Protein AF-A0A7C1K7B4-F1 (afdb_monomer_lite)

Foldseek 3Di:
DFDEDDDDDDDCPPHDPLQVLVVVLQVADPDPPDDRLFFHPKDFPDWDADQQEIETEIEPCRAPRQPADPVSLVSNQQSSQVSVCVDPSHFWYQYHYPNHFDCDSHPPDGRNDTHGHDCVRYDD

Secondary structure (DSSP, 8-state):
--B---------TTS-HHHHHHHHHHH---STT---SS-TT--EEEEEEETTEEEEEE-THHHHT---SHHHHHHHHHHHHHHHTTSTT--EEEEEETTB--S-SSSSS--SSPBPP-GGGB--

Radius of gyration: 13.36 Å; chains: 1; bounding box: 30×36×34 Å

Sequence (124 aa):
MYLVPEEREVAKGNRTLEEVIIAELIKGPTKPGSTRTIPEGTKLISVSVVDGVAYVNFSKEFQTKHWGGSAGEMMTIYSVVNSLAKLEGIEKVQFLLEGKKQESILGHMDTTQPIAPDWKLVKA

pLDDT: mean 96.31, std 4.1, range [63.84, 98.88]

Structure (mmCIF, N/CA/C/O backbone):
data_AF-A0A7C1K7B4-F1
#
_entry.id   AF-A0A7C1K7B4-F1
#
loop_
_atom_site.group_PDB
_atom_site.id
_atom_site.type_symbol
_atom_site.label_atom_id
_atom_site.label_alt_id
_atom_site.label_comp_id
_atom_site.label_asym_id
_atom_site.label_entity_id
_atom_site.label_seq_id
_atom_site.pdbx_PDB_ins_code
_atom_site.Cartn_x
_atom_site.Cartn_y
_atom_site.Cartn_z
_atom_site.occupancy
_atom_site.B_iso_or_equiv
_atom_site.auth_seq_id
_atom_site.auth_comp_id
_atom_site.auth_asym_id
_atom_site.auth_atom_id
_atom_site.pdbx_PDB_model_num
ATOM 1 N N . MET A 1 1 ? 1.949 11.191 -13.819 1.00 80.81 1 MET A N 1
ATOM 2 C CA . MET A 1 1 ? 2.400 9.872 -13.320 1.00 80.81 1 MET A CA 1
ATOM 3 C C . MET A 1 1 ? 1.182 8.962 -13.283 1.00 80.81 1 MET A C 1
ATOM 5 O O . MET A 1 1 ? 0.091 9.492 -13.114 1.00 80.81 1 MET A O 1
ATOM 9 N N . TYR A 1 2 ? 1.337 7.664 -13.522 1.00 92.25 2 TYR A N 1
ATOM 10 C CA . TYR A 1 2 ? 0.233 6.702 -13.534 1.00 92.25 2 TYR A CA 1
ATOM 11 C C . TYR A 1 2 ? 0.701 5.373 -12.942 1.00 92.25 2 TYR A C 1
ATOM 13 O O . TYR A 1 2 ? 1.892 5.062 -12.983 1.00 92.25 2 TYR A O 1
ATOM 21 N N . LEU A 1 3 ? -0.243 4.606 -12.409 1.00 95.81 3 LEU A N 1
ATOM 22 C CA . LEU A 1 3 ? -0.052 3.227 -11.986 1.00 95.81 3 LEU A CA 1
ATOM 23 C C . LEU A 1 3 ? -0.286 2.296 -13.174 1.00 95.81 3 LEU A C 1
ATOM 25 O O . LEU A 1 3 ? -1.184 2.522 -13.985 1.00 95.81 3 LEU A O 1
ATOM 29 N N . VAL A 1 4 ? 0.522 1.245 -13.262 1.00 94.88 4 VAL A N 1
ATOM 30 C CA . VAL A 1 4 ? 0.404 0.206 -14.289 1.00 94.88 4 VAL A CA 1
ATOM 31 C C . VAL A 1 4 ? 0.039 -1.096 -13.588 1.00 94.88 4 VAL A C 1
ATOM 33 O O . VAL A 1 4 ? 0.762 -1.479 -12.667 1.00 94.88 4 VAL A O 1
ATOM 36 N N . PRO A 1 5 ? -1.051 -1.771 -13.983 1.00 93.56 5 PRO A N 1
ATOM 37 C CA . PRO A 1 5 ? -1.384 -3.068 -13.422 1.00 93.56 5 PRO A CA 1
ATOM 38 C C . PRO A 1 5 ? -0.356 -4.116 -13.864 1.00 93.56 5 PRO A C 1
ATOM 40 O O . PRO A 1 5 ? 0.139 -4.104 -14.995 1.00 93.56 5 PRO A O 1
ATOM 43 N N . GLU A 1 6 ? -0.044 -5.035 -12.957 1.00 93.50 6 GLU A N 1
ATOM 44 C CA . GLU A 1 6 ? 0.809 -6.189 -13.211 1.00 93.50 6 GLU A CA 1
ATOM 45 C C . GLU A 1 6 ? 0.107 -7.429 -12.654 1.00 93.50 6 GLU A C 1
ATOM 47 O O . GLU A 1 6 ? -0.244 -7.467 -11.476 1.00 93.50 6 GLU A O 1
ATOM 52 N N . GLU A 1 7 ? -0.107 -8.430 -13.504 1.00 92.50 7 GLU A N 1
ATOM 53 C CA . GLU A 1 7 ? -0.661 -9.721 -13.100 1.00 92.50 7 GLU A CA 1
ATOM 54 C C . GLU A 1 7 ? 0.477 -10.692 -12.787 1.00 92.50 7 GLU A C 1
ATOM 56 O O . GLU A 1 7 ? 1.489 -10.729 -13.492 1.00 92.50 7 GLU A O 1
ATOM 61 N N . ARG A 1 8 ? 0.322 -11.469 -11.711 1.00 90.62 8 ARG A N 1
ATOM 62 C CA . ARG A 1 8 ? 1.326 -12.434 -11.257 1.00 90.62 8 ARG A CA 1
ATOM 63 C C . ARG A 1 8 ? 0.685 -13.717 -10.779 1.00 90.62 8 ARG A C 1
ATOM 65 O O . ARG A 1 8 ? -0.290 -13.692 -10.031 1.00 90.62 8 ARG A O 1
ATOM 72 N N . GLU A 1 9 ? 1.330 -14.826 -11.108 1.00 93.62 9 GLU A N 1
ATOM 73 C CA . GLU A 1 9 ? 1.093 -16.090 -10.425 1.00 93.62 9 GLU A CA 1
ATOM 74 C C . GLU A 1 9 ? 1.911 -16.139 -9.135 1.00 93.62 9 GLU A C 1
ATOM 76 O O . GLU A 1 9 ? 3.116 -15.880 -9.120 1.00 93.62 9 GLU A O 1
ATOM 81 N N . VAL A 1 10 ? 1.241 -16.451 -8.027 1.00 93.12 10 VAL A N 1
ATOM 82 C CA . VAL A 1 10 ? 1.830 -16.402 -6.689 1.00 93.12 10 VAL A CA 1
ATOM 83 C C . VAL A 1 10 ? 1.413 -17.610 -5.865 1.00 93.12 10 VAL A C 1
ATOM 85 O O . VAL A 1 10 ? 0.260 -18.038 -5.871 1.00 93.12 10 VAL A O 1
ATOM 88 N N . ALA A 1 11 ? 2.352 -18.141 -5.086 1.00 91.81 11 ALA A N 1
ATOM 89 C CA . ALA A 1 11 ? 2.048 -19.171 -4.105 1.00 91.81 11 ALA A CA 1
ATOM 90 C C . ALA A 1 11 ? 1.403 -18.535 -2.863 1.00 91.81 11 ALA A C 1
ATOM 92 O O . ALA A 1 11 ? 2.084 -17.897 -2.053 1.00 91.81 11 ALA A O 1
ATOM 93 N N . LYS A 1 12 ? 0.093 -18.732 -2.681 1.00 90.75 12 LYS A N 1
ATOM 94 C CA . LYS A 1 12 ? -0.636 -18.226 -1.507 1.00 90.75 12 LYS A CA 1
ATOM 95 C C . LYS A 1 12 ? -0.125 -18.857 -0.202 1.00 90.75 12 LYS A C 1
ATOM 97 O O . LYS A 1 12 ? 0.244 -18.147 0.736 1.00 90.75 12 LYS A O 1
ATOM 102 N N . GLY A 1 13 ? -0.018 -20.187 -0.171 1.00 92.50 13 GLY A N 1
ATOM 103 C CA . GLY A 1 13 ? 0.275 -20.934 1.056 1.00 92.50 13 GLY A CA 1
ATOM 104 C C . GLY A 1 13 ? -0.821 -20.715 2.105 1.00 92.50 13 GLY A C 1
ATOM 105 O O . GLY A 1 13 ? -1.997 -20.657 1.757 1.00 92.50 13 GLY A O 1
ATOM 106 N N . ASN A 1 14 ? -0.430 -20.534 3.369 1.00 93.81 14 ASN A N 1
ATOM 107 C CA . ASN A 1 14 ? -1.357 -20.283 4.486 1.00 93.81 14 ASN A CA 1
ATOM 108 C C . ASN A 1 14 ? -1.719 -18.798 4.678 1.00 93.81 14 ASN A C 1
ATOM 110 O O . ASN A 1 14 ? -2.382 -18.457 5.652 1.00 93.81 14 ASN A O 1
ATOM 114 N N . ARG A 1 15 ? -1.255 -17.918 3.786 1.00 95.31 15 ARG A N 1
ATOM 115 C CA . ARG A 1 15 ? -1.491 -16.472 3.869 1.00 95.31 15 ARG A CA 1
ATOM 116 C C . ARG A 1 15 ? -2.842 -16.092 3.285 1.00 95.31 15 ARG A C 1
ATOM 118 O O . ARG A 1 15 ? -3.372 -16.793 2.417 1.00 95.31 15 ARG A O 1
ATOM 125 N N . THR A 1 16 ? -3.379 -14.957 3.704 1.00 96.75 16 THR A N 1
ATOM 126 C CA . THR A 1 16 ? -4.555 -14.361 3.063 1.00 96.75 16 THR A CA 1
ATOM 127 C C . THR A 1 16 ? -4.185 -13.731 1.712 1.00 96.75 16 THR A C 1
ATOM 129 O O . THR A 1 16 ? -3.006 -13.595 1.375 1.00 96.75 16 THR A O 1
ATOM 132 N N . LEU A 1 17 ? -5.178 -13.386 0.885 1.00 97.06 17 LEU A N 1
ATOM 133 C CA . LEU A 1 17 ? -4.893 -12.743 -0.407 1.00 97.06 17 LEU A CA 1
ATOM 134 C C . LEU A 1 17 ? -4.336 -11.328 -0.211 1.00 97.06 17 LEU A C 1
ATOM 136 O O . LEU A 1 17 ? -3.424 -10.926 -0.927 1.00 97.06 17 LEU A O 1
ATOM 140 N N . GLU A 1 18 ? -4.821 -10.612 0.796 1.00 98.12 18 GLU A N 1
ATOM 141 C CA . GLU A 1 18 ? -4.361 -9.282 1.189 1.00 98.12 18 GLU A CA 1
ATOM 142 C C . GLU A 1 18 ? -2.879 -9.312 1.578 1.00 98.12 18 GLU A C 1
ATOM 144 O O . GLU A 1 18 ? -2.089 -8.508 1.083 1.00 98.12 18 GLU A O 1
ATOM 149 N N . GLU A 1 19 ? -2.476 -10.280 2.411 1.00 98.25 19 GLU A N 1
ATOM 150 C CA . GLU A 1 19 ? -1.074 -10.470 2.802 1.00 98.25 19 GLU A CA 1
ATOM 151 C C . GLU A 1 19 ? -0.179 -10.728 1.588 1.00 98.25 19 GLU A C 1
ATOM 153 O O . GLU A 1 19 ? 0.919 -10.176 1.491 1.00 98.25 19 GLU A O 1
ATOM 158 N N . VAL A 1 20 ? -0.646 -11.558 0.650 1.00 98.00 20 VAL A N 1
ATOM 159 C CA . VAL A 1 20 ? 0.098 -11.883 -0.571 1.00 98.00 20 VAL A CA 1
ATOM 160 C C . VAL A 1 20 ? 0.235 -10.654 -1.468 1.00 98.00 20 VAL A C 1
ATOM 162 O O . VAL A 1 20 ? 1.349 -10.352 -1.891 1.00 98.00 20 VAL A O 1
ATOM 165 N N . ILE A 1 21 ? -0.848 -9.910 -1.708 1.00 97.94 21 ILE A N 1
ATOM 166 C CA . ILE A 1 21 ? -0.832 -8.688 -2.527 1.00 97.94 21 ILE A CA 1
ATOM 167 C C . ILE A 1 21 ? 0.167 -7.677 -1.964 1.00 97.94 21 ILE A C 1
ATOM 169 O O . ILE A 1 21 ? 1.032 -7.187 -2.693 1.00 97.94 21 ILE A O 1
ATOM 173 N N . ILE A 1 22 ? 0.096 -7.386 -0.664 1.00 98.38 22 ILE A N 1
ATOM 174 C CA . ILE A 1 22 ? 1.000 -6.414 -0.044 1.00 98.38 22 ILE A CA 1
ATOM 175 C C . ILE A 1 22 ? 2.450 -6.905 -0.076 1.00 98.38 22 ILE A C 1
ATOM 177 O O . ILE A 1 22 ? 3.355 -6.120 -0.368 1.00 98.38 22 ILE A O 1
ATOM 181 N N . ALA A 1 23 ? 2.691 -8.195 0.170 1.00 97.56 23 ALA A N 1
ATOM 182 C CA . ALA A 1 23 ? 4.031 -8.764 0.074 1.00 97.56 23 ALA A CA 1
ATOM 183 C C . ALA A 1 23 ? 4.618 -8.621 -1.342 1.00 97.56 23 ALA A C 1
ATOM 185 O O . ALA A 1 23 ? 5.793 -8.279 -1.482 1.00 97.56 23 ALA A O 1
ATOM 186 N N . GLU A 1 24 ? 3.820 -8.832 -2.390 1.00 97.44 24 GLU A N 1
ATOM 187 C CA . GLU A 1 24 ? 4.261 -8.646 -3.776 1.00 97.44 24 GLU A CA 1
ATOM 188 C C . GLU A 1 24 ? 4.514 -7.176 -4.133 1.00 97.44 24 GLU A C 1
ATOM 190 O O . GLU A 1 24 ? 5.517 -6.874 -4.787 1.00 97.44 24 GLU A O 1
ATOM 195 N N . LEU A 1 25 ? 3.688 -6.246 -3.643 1.00 97.81 25 LEU A N 1
ATOM 196 C CA . LEU A 1 25 ? 3.945 -4.809 -3.797 1.00 97.81 25 LEU A CA 1
ATOM 197 C C . LEU A 1 25 ? 5.258 -4.386 -3.116 1.00 97.81 25 LEU A C 1
ATOM 199 O O . LEU A 1 25 ? 6.019 -3.599 -3.684 1.00 97.81 25 LEU A O 1
ATOM 203 N N . ILE A 1 26 ? 5.561 -4.929 -1.929 1.00 98.25 26 ILE A N 1
ATOM 204 C CA . ILE A 1 26 ? 6.818 -4.671 -1.201 1.00 98.25 26 ILE A CA 1
ATOM 205 C C . ILE A 1 26 ? 8.036 -5.202 -1.974 1.00 98.25 26 ILE A C 1
ATOM 207 O O . ILE A 1 26 ? 9.077 -4.530 -2.020 1.00 98.25 26 ILE A O 1
ATOM 211 N N . LYS A 1 27 ? 7.922 -6.382 -2.604 1.00 97.12 27 LYS A N 1
ATOM 212 C CA . LYS A 1 27 ? 8.978 -6.939 -3.473 1.00 97.12 27 LYS A CA 1
ATOM 213 C C . LYS A 1 27 ? 9.278 -6.018 -4.658 1.00 97.12 27 LYS A C 1
ATOM 215 O O . LYS A 1 27 ? 10.437 -5.883 -5.044 1.00 97.12 27 LYS A O 1
ATOM 220 N N . GLY A 1 28 ? 8.265 -5.311 -5.154 1.00 96.88 28 GLY A N 1
ATOM 221 C CA . GLY A 1 28 ? 8.377 -4.383 -6.276 1.00 96.88 28 GLY A CA 1
ATOM 222 C C . GLY A 1 28 ? 8.020 -5.035 -7.617 1.00 96.88 28 GLY A C 1
ATOM 223 O O . GLY A 1 28 ? 7.734 -6.234 -7.660 1.00 96.88 28 GLY A O 1
ATOM 224 N N . PRO A 1 29 ? 7.978 -4.247 -8.707 1.00 95.94 29 PRO A N 1
ATOM 225 C CA . PRO A 1 29 ? 7.551 -4.688 -10.035 1.00 95.94 29 PRO A CA 1
ATOM 226 C C . PRO A 1 29 ? 8.540 -5.678 -10.666 1.00 95.94 29 PRO A C 1
ATOM 228 O O . PRO A 1 29 ? 9.742 -5.583 -10.425 1.00 95.94 29 PRO A O 1
ATOM 231 N N . THR A 1 30 ? 8.048 -6.588 -11.512 1.00 93.25 30 THR A N 1
ATOM 232 C CA . THR A 1 30 ? 8.903 -7.437 -12.371 1.00 93.25 30 THR A CA 1
ATOM 233 C C . THR A 1 30 ? 8.867 -6.991 -13.827 1.00 93.25 30 THR A C 1
ATOM 235 O O . THR A 1 30 ? 9.766 -7.310 -14.605 1.00 93.25 30 THR A O 1
ATOM 238 N N . LYS A 1 31 ? 7.851 -6.201 -14.194 1.00 89.19 31 LYS A N 1
ATOM 239 C CA . LYS A 1 31 ? 7.703 -5.647 -15.535 1.00 89.19 31 LYS A CA 1
ATOM 240 C C . LYS A 1 31 ? 8.826 -4.637 -15.833 1.00 89.19 31 LYS A C 1
ATOM 242 O O . LYS A 1 31 ? 8.988 -3.670 -15.082 1.00 89.19 31 LYS A O 1
ATOM 247 N N . PRO A 1 32 ? 9.582 -4.806 -16.935 1.00 88.44 32 PRO A N 1
ATOM 248 C CA . PRO A 1 32 ? 10.600 -3.840 -17.336 1.00 88.44 32 PRO A CA 1
ATOM 249 C C . PRO A 1 32 ? 10.020 -2.433 -17.521 1.00 88.44 32 PRO A C 1
ATOM 251 O O . PRO A 1 32 ? 8.949 -2.263 -18.103 1.00 88.44 32 PRO A O 1
ATOM 254 N N . GLY A 1 33 ? 10.744 -1.420 -17.039 1.00 89.94 33 GLY A N 1
ATOM 255 C CA . GLY A 1 33 ? 10.333 -0.014 -17.129 1.00 89.94 33 GLY A CA 1
ATOM 256 C C . GLY A 1 33 ? 9.352 0.449 -16.045 1.00 89.94 33 GLY A C 1
ATOM 257 O O . GLY A 1 33 ? 9.015 1.631 -16.013 1.00 89.94 33 GLY A O 1
ATOM 258 N N . SER A 1 34 ? 8.917 -0.436 -15.144 1.00 93.56 34 SER A N 1
ATOM 259 C CA . SER A 1 34 ? 8.124 -0.067 -13.968 1.00 93.56 34 SER A CA 1
ATOM 260 C C . SER A 1 34 ? 9.015 0.263 -12.768 1.00 93.56 34 SER A C 1
ATOM 262 O O . SER A 1 34 ? 10.036 -0.380 -12.530 1.00 93.56 34 SER A O 1
ATOM 264 N N . THR A 1 35 ? 8.589 1.244 -11.973 1.00 94.06 35 THR A N 1
ATOM 265 C CA . THR A 1 35 ? 9.259 1.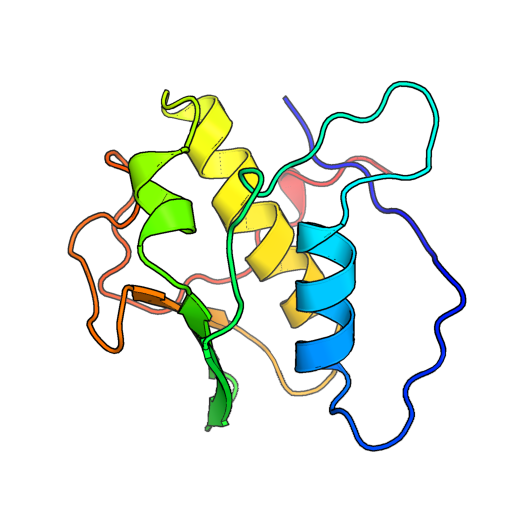647 -10.727 1.00 94.06 35 THR A CA 1
ATOM 266 C C . THR A 1 35 ? 8.483 1.127 -9.524 1.00 94.06 35 THR A C 1
ATOM 268 O O . THR A 1 35 ? 7.252 1.075 -9.546 1.00 94.06 35 THR A O 1
ATOM 271 N N . ARG A 1 36 ? 9.190 0.740 -8.457 1.00 96.12 36 ARG A N 1
ATOM 272 C CA . ARG A 1 36 ? 8.556 0.301 -7.208 1.00 96.12 36 ARG A CA 1
ATOM 273 C C . ARG A 1 36 ? 7.747 1.429 -6.572 1.00 96.12 36 ARG A C 1
ATOM 275 O O . ARG A 1 36 ? 8.177 2.576 -6.570 1.00 96.12 36 ARG A O 1
ATOM 282 N N . THR A 1 37 ? 6.602 1.079 -5.998 1.00 97.31 37 THR A N 1
ATOM 283 C CA . THR A 1 37 ? 5.725 2.030 -5.300 1.00 97.31 37 THR A CA 1
ATOM 284 C C . THR A 1 37 ? 5.827 1.924 -3.788 1.00 97.31 37 THR A C 1
ATOM 286 O O . THR A 1 37 ? 5.316 2.783 -3.098 1.00 97.31 37 THR A O 1
ATOM 289 N N . ILE A 1 38 ? 6.472 0.888 -3.252 1.00 98.38 38 ILE A N 1
ATOM 290 C CA . ILE A 1 38 ? 6.670 0.731 -1.808 1.00 98.38 38 ILE A CA 1
ATOM 291 C C . ILE A 1 38 ? 8.159 0.922 -1.490 1.00 98.38 38 ILE A C 1
ATOM 293 O O . ILE A 1 38 ? 8.994 0.386 -2.225 1.00 98.38 38 ILE A O 1
ATOM 297 N N . PRO A 1 39 ? 8.541 1.655 -0.430 1.00 98.12 39 PRO A N 1
ATOM 298 C CA . PRO A 1 39 ? 9.943 1.811 -0.042 1.00 98.12 39 PRO A CA 1
ATOM 299 C C . PRO A 1 39 ? 10.619 0.491 0.336 1.00 98.12 39 PRO A C 1
ATOM 301 O O . PRO A 1 39 ? 10.005 -0.395 0.939 1.00 98.12 39 PRO A O 1
ATOM 304 N N . GLU A 1 40 ? 11.902 0.351 0.001 1.00 96.12 40 GLU A N 1
ATOM 305 C CA . GLU A 1 40 ? 12.677 -0.847 0.338 1.00 96.12 40 GLU A CA 1
ATOM 306 C C . GLU A 1 40 ? 12.822 -1.029 1.848 1.00 96.12 40 GLU A C 1
ATOM 308 O O . GLU A 1 40 ? 13.105 -0.095 2.594 1.00 96.12 40 GLU A O 1
ATOM 313 N N . GLY A 1 41 ? 12.663 -2.268 2.310 1.00 96.88 41 GLY A N 1
ATOM 314 C CA . GLY A 1 41 ? 12.714 -2.600 3.732 1.00 96.88 41 GLY A CA 1
ATOM 315 C C . GLY A 1 41 ? 11.421 -2.325 4.503 1.00 96.88 41 GLY A C 1
ATOM 316 O O . GLY A 1 41 ? 11.389 -2.629 5.692 1.00 96.88 41 GLY A O 1
ATOM 317 N N . THR A 1 42 ? 10.368 -1.818 3.849 1.00 98.62 42 THR A N 1
ATOM 318 C CA . THR A 1 42 ? 9.004 -1.834 4.402 1.00 98.62 42 THR A CA 1
ATOM 319 C C . THR A 1 42 ? 8.616 -3.257 4.785 1.00 98.62 42 THR A C 1
ATOM 321 O O . THR A 1 42 ? 8.818 -4.189 4.004 1.00 98.62 42 THR A O 1
ATOM 324 N N . LYS A 1 43 ? 8.016 -3.427 5.964 1.00 98.69 43 LYS A N 1
ATOM 325 C CA . LYS A 1 43 ? 7.417 -4.692 6.396 1.00 98.69 43 LYS A CA 1
ATOM 326 C C . LYS A 1 43 ? 5.920 -4.513 6.595 1.00 98.69 43 LYS A C 1
ATOM 328 O O . LYS A 1 43 ? 5.475 -3.491 7.115 1.00 98.69 43 LYS A O 1
ATOM 333 N N . LEU A 1 44 ? 5.159 -5.532 6.214 1.00 98.75 44 LEU A N 1
ATOM 334 C CA . LEU A 1 44 ? 3.774 -5.676 6.639 1.00 98.75 44 LEU A CA 1
ATOM 335 C C . LEU A 1 44 ? 3.772 -6.214 8.074 1.00 98.75 44 LEU A C 1
ATOM 337 O O . LEU A 1 44 ? 4.302 -7.297 8.315 1.00 98.75 44 LEU A O 1
ATOM 341 N N . ILE A 1 45 ? 3.207 -5.454 9.012 1.00 98.75 45 ILE A N 1
ATOM 342 C CA . ILE A 1 45 ? 3.003 -5.902 10.396 1.00 98.75 45 ILE A CA 1
ATOM 343 C C . ILE A 1 45 ? 1.723 -6.734 10.475 1.00 98.75 45 ILE A C 1
ATOM 345 O O . ILE A 1 45 ? 1.724 -7.812 11.062 1.00 98.75 45 ILE A O 1
ATOM 349 N N . SER A 1 46 ? 0.634 -6.239 9.887 1.00 98.69 46 SER A N 1
ATOM 350 C CA . SER A 1 46 ? -0.651 -6.938 9.849 1.00 98.69 46 SER A CA 1
ATOM 351 C C . SER A 1 46 ? -1.554 -6.375 8.758 1.00 98.69 46 SER A C 1
ATOM 353 O O . SER A 1 46 ? -1.468 -5.191 8.424 1.00 98.69 46 SER A O 1
ATOM 355 N N . VAL A 1 47 ? -2.478 -7.198 8.270 1.00 98.62 47 VAL A N 1
ATOM 356 C CA . VAL A 1 47 ? -3.626 -6.752 7.481 1.00 98.62 47 VAL A CA 1
ATOM 357 C C . VAL A 1 47 ? -4.882 -7.478 7.950 1.00 98.62 47 VAL A C 1
ATOM 359 O O . VAL A 1 47 ? -4.846 -8.676 8.216 1.00 98.62 47 VAL A O 1
ATOM 362 N N . SER A 1 48 ? -5.981 -6.747 8.094 1.00 98.12 48 SER A N 1
ATOM 363 C CA . SER A 1 48 ? -7.293 -7.306 8.427 1.00 98.12 48 SER A CA 1
ATOM 364 C C . SER A 1 48 ? -8.389 -6.568 7.672 1.00 98.12 48 SER A C 1
ATOM 366 O O . SER A 1 48 ? -8.239 -5.389 7.357 1.00 98.12 48 SER A O 1
ATOM 368 N N . VAL A 1 49 ? -9.493 -7.254 7.382 1.00 98.56 49 VAL A N 1
ATOM 369 C CA . VAL A 1 49 ? -10.655 -6.668 6.705 1.00 98.56 49 VAL A CA 1
ATOM 370 C C . VAL A 1 49 ? -11.834 -6.672 7.667 1.00 98.56 49 VAL A C 1
ATOM 372 O O . VAL A 1 49 ? -12.165 -7.713 8.235 1.00 98.56 49 VAL A O 1
ATOM 375 N N . VAL A 1 50 ? -12.445 -5.506 7.869 1.00 98.25 50 VAL A N 1
ATOM 376 C CA . VAL A 1 50 ? -13.638 -5.322 8.706 1.00 98.25 50 VAL A CA 1
ATOM 377 C C . VAL A 1 50 ? -14.586 -4.391 7.962 1.00 98.25 50 VAL A C 1
ATOM 379 O O . VAL A 1 50 ? -14.178 -3.298 7.578 1.00 98.25 50 VAL A O 1
ATOM 382 N N . ASP A 1 51 ? -15.822 -4.837 7.733 1.00 97.50 51 ASP A N 1
ATOM 383 C CA . ASP A 1 51 ? -16.902 -4.044 7.127 1.00 97.50 51 ASP A CA 1
ATOM 384 C C . ASP A 1 51 ? -16.490 -3.287 5.849 1.00 97.50 51 ASP A C 1
ATOM 386 O O . ASP A 1 51 ? -16.700 -2.082 5.714 1.00 97.50 51 ASP A O 1
ATOM 390 N N . GLY A 1 52 ? -15.841 -3.981 4.909 1.00 98.38 52 GLY A N 1
ATOM 391 C CA . GLY A 1 52 ? -15.411 -3.381 3.640 1.00 98.38 52 GLY A CA 1
ATOM 392 C C . GLY A 1 52 ? -14.105 -2.581 3.710 1.00 98.38 52 GLY A C 1
ATOM 393 O O . GLY A 1 52 ? -13.646 -2.068 2.688 1.00 98.38 52 GLY A O 1
ATOM 394 N N . VAL A 1 53 ? -13.476 -2.461 4.882 1.00 98.88 53 VAL A N 1
ATOM 395 C CA . VAL A 1 53 ? -12.240 -1.693 5.071 1.00 98.88 53 VAL A CA 1
ATOM 396 C C . VAL A 1 53 ? -11.070 -2.617 5.380 1.00 98.88 53 VAL A C 1
ATOM 398 O O . VAL A 1 53 ? -11.074 -3.329 6.383 1.00 98.88 53 VAL A O 1
ATOM 401 N N . ALA A 1 54 ? -10.027 -2.557 4.551 1.00 98.88 54 ALA A N 1
ATOM 402 C CA . ALA A 1 54 ? -8.755 -3.208 4.834 1.00 98.88 54 ALA A CA 1
ATOM 403 C C . ALA A 1 54 ? -7.867 -2.299 5.697 1.00 98.88 54 ALA A C 1
ATOM 405 O O . ALA A 1 54 ? -7.481 -1.207 5.282 1.00 98.88 54 ALA A O 1
ATOM 406 N N . TYR A 1 55 ? -7.519 -2.751 6.894 1.00 98.81 55 TYR A N 1
ATOM 407 C CA . TYR A 1 55 ? -6.614 -2.074 7.817 1.00 98.81 55 TYR A CA 1
ATOM 408 C C . TYR A 1 55 ? -5.202 -2.603 7.597 1.00 98.81 55 TYR A C 1
ATOM 410 O O . TYR A 1 55 ? -4.874 -3.705 8.032 1.00 98.81 55 TYR A O 1
ATOM 418 N N . VAL A 1 56 ? -4.366 -1.828 6.907 1.00 98.88 56 VAL A N 1
ATOM 419 C CA . VAL A 1 56 ? -3.003 -2.231 6.542 1.00 98.88 56 VAL A CA 1
ATOM 420 C C . VAL A 1 56 ? -2.011 -1.529 7.453 1.00 98.88 56 VAL A C 1
ATOM 422 O O . VAL A 1 56 ? -1.883 -0.304 7.433 1.00 98.88 56 VAL A O 1
ATOM 425 N N . ASN A 1 57 ? -1.309 -2.317 8.259 1.00 98.88 57 ASN A N 1
ATOM 426 C CA . ASN A 1 57 ? -0.345 -1.829 9.230 1.00 98.88 57 ASN A CA 1
ATOM 427 C C . ASN A 1 57 ? 1.080 -2.073 8.738 1.00 98.88 57 ASN A C 1
ATOM 429 O O . ASN A 1 57 ? 1.523 -3.221 8.637 1.00 98.88 57 ASN A O 1
ATOM 433 N N . PHE A 1 58 ? 1.800 -0.995 8.455 1.00 98.88 58 PHE A N 1
ATOM 434 C CA . PHE A 1 58 ? 3.178 -1.044 7.989 1.00 98.88 58 PHE A CA 1
ATOM 435 C C . PHE A 1 58 ? 4.177 -0.716 9.096 1.00 98.88 58 PHE A C 1
ATOM 437 O O . PHE A 1 58 ? 3.875 0.002 10.053 1.00 98.88 58 PHE A O 1
ATOM 444 N N . SER A 1 59 ? 5.402 -1.213 8.926 1.00 98.81 59 SER A N 1
ATOM 445 C CA . SER A 1 59 ? 6.539 -0.790 9.737 1.00 98.81 59 SER A CA 1
ATOM 446 C C . SER A 1 59 ? 6.984 0.634 9.407 1.00 98.81 59 SER A C 1
ATOM 448 O O . SER A 1 59 ? 6.722 1.156 8.319 1.00 98.81 59 SER A O 1
ATOM 450 N N . LYS A 1 60 ? 7.716 1.260 10.331 1.00 98.44 60 LYS A N 1
ATOM 451 C CA . 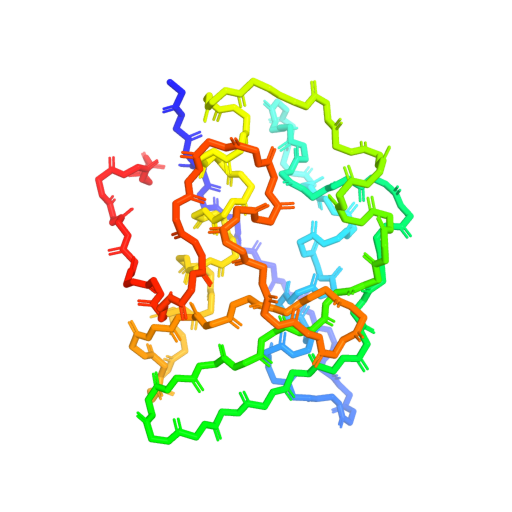LYS A 1 60 ? 8.244 2.632 10.205 1.00 98.44 60 LYS A CA 1
ATOM 452 C C . LYS A 1 60 ? 9.038 2.902 8.919 1.00 98.44 60 LYS A C 1
ATOM 454 O O . LYS A 1 60 ? 9.148 4.053 8.497 1.00 98.44 60 LYS A O 1
ATOM 459 N N . GLU A 1 61 ? 9.626 1.884 8.292 1.00 98.62 61 GLU A N 1
ATOM 460 C CA . GLU A 1 61 ? 10.365 2.008 7.028 1.00 98.62 61 GLU A CA 1
ATOM 461 C C . GLU A 1 61 ? 9.475 2.465 5.870 1.00 98.62 61 GLU A C 1
ATOM 463 O O . GLU A 1 61 ? 9.975 3.147 4.977 1.00 98.62 61 GLU A O 1
ATOM 468 N N . PHE A 1 62 ? 8.169 2.177 5.922 1.00 98.62 62 PHE A N 1
ATOM 469 C CA . PHE A 1 62 ? 7.206 2.687 4.945 1.00 98.62 62 PHE A CA 1
ATOM 470 C C . PHE A 1 62 ? 7.235 4.213 4.859 1.00 98.62 62 PHE A C 1
ATOM 472 O O . PHE A 1 62 ? 7.131 4.766 3.772 1.00 98.62 62 PHE A O 1
ATOM 479 N N . GLN A 1 63 ? 7.435 4.885 5.995 1.00 98.12 63 GLN A N 1
ATOM 480 C CA . GLN A 1 63 ? 7.544 6.338 6.067 1.00 98.12 63 GLN A CA 1
ATOM 481 C C . GLN A 1 63 ? 8.999 6.805 5.956 1.00 98.12 63 GLN A C 1
ATOM 483 O O . GLN A 1 63 ? 9.329 7.644 5.125 1.00 98.12 63 GLN A O 1
ATOM 488 N N . THR A 1 64 ? 9.894 6.253 6.777 1.00 98.12 64 THR A N 1
ATOM 489 C CA . THR A 1 64 ? 11.257 6.793 6.943 1.00 98.12 64 THR A CA 1
ATOM 490 C C . THR A 1 64 ? 12.178 6.553 5.747 1.00 98.12 64 THR A C 1
ATOM 492 O O . THR A 1 64 ? 13.178 7.253 5.608 1.00 98.12 64 THR A O 1
ATOM 495 N N . LYS A 1 65 ? 11.857 5.590 4.873 1.00 98.25 65 LYS A N 1
ATOM 496 C CA . LYS A 1 65 ? 12.605 5.322 3.633 1.00 98.25 65 LYS A CA 1
ATOM 497 C C . LYS A 1 65 ? 11.868 5.774 2.374 1.00 98.25 65 LYS A C 1
ATOM 499 O O . LYS A 1 65 ? 12.315 5.481 1.265 1.00 98.25 65 LYS A O 1
ATOM 504 N N . HIS A 1 66 ? 10.735 6.451 2.526 1.00 98.12 66 HIS A N 1
ATOM 505 C CA . HIS A 1 66 ? 9.994 6.969 1.390 1.00 98.12 66 HIS A CA 1
ATOM 506 C C . HIS A 1 66 ? 10.776 8.103 0.712 1.00 98.12 66 HIS A C 1
ATOM 508 O O . HIS A 1 66 ? 11.347 8.963 1.376 1.00 98.12 66 HIS A O 1
ATOM 514 N N . TRP A 1 67 ? 10.780 8.129 -0.622 1.00 96.44 67 TRP A N 1
ATOM 515 C CA . TRP A 1 67 ? 11.479 9.150 -1.423 1.00 96.44 67 TRP A CA 1
ATOM 516 C C . TRP A 1 67 ? 10.820 10.540 -1.369 1.00 96.44 67 TRP A C 1
ATOM 518 O O . TRP A 1 67 ? 11.371 11.510 -1.882 1.00 96.44 67 TRP A O 1
ATOM 528 N N . GLY A 1 68 ? 9.648 10.642 -0.743 1.00 94.75 68 GLY A N 1
ATOM 529 C CA . GLY A 1 68 ? 8.914 11.890 -0.546 1.00 94.75 68 GLY A CA 1
ATOM 530 C C . GLY A 1 68 ? 8.238 12.431 -1.811 1.00 94.75 68 GLY A C 1
ATOM 531 O O . GLY A 1 68 ? 8.153 11.766 -2.844 1.00 94.75 68 GLY A O 1
ATOM 532 N N . GLY A 1 69 ? 7.730 13.661 -1.698 1.00 95.38 69 GLY A N 1
ATOM 533 C CA . GLY A 1 69 ? 7.012 14.371 -2.758 1.00 95.38 69 GLY A CA 1
ATOM 534 C C . GLY A 1 69 ? 5.563 13.906 -2.940 1.00 95.38 69 GLY A C 1
ATOM 535 O O . GLY A 1 69 ? 5.270 12.711 -2.934 1.00 95.38 69 GLY A O 1
ATOM 536 N N . SER A 1 70 ? 4.648 14.852 -3.165 1.00 94.69 70 SER A N 1
ATOM 537 C CA . SER A 1 70 ? 3.203 14.570 -3.230 1.00 94.69 70 SER A CA 1
ATOM 538 C C . SER A 1 70 ? 2.835 13.577 -4.338 1.00 94.69 70 SER A C 1
ATOM 540 O O . SER A 1 70 ? 1.978 12.721 -4.149 1.00 94.69 70 SER A O 1
ATOM 542 N N . ALA A 1 71 ? 3.512 13.638 -5.491 1.00 94.56 71 ALA A N 1
ATOM 543 C CA . ALA A 1 71 ? 3.285 12.683 -6.577 1.00 94.56 71 ALA A CA 1
ATOM 544 C C . ALA A 1 71 ? 3.744 11.260 -6.211 1.00 94.56 71 ALA A C 1
ATOM 546 O O . ALA A 1 71 ? 3.073 10.292 -6.565 1.00 94.56 71 ALA A O 1
ATOM 547 N N . GLY A 1 72 ? 4.871 11.140 -5.502 1.00 96.19 72 GLY A N 1
ATOM 548 C CA . GLY A 1 72 ? 5.404 9.862 -5.041 1.00 96.19 72 GLY A CA 1
ATOM 549 C C . GLY A 1 72 ? 4.492 9.222 -4.002 1.00 96.19 72 GLY A C 1
ATOM 550 O O . GLY A 1 72 ? 4.105 8.070 -4.160 1.00 96.19 72 GLY A O 1
ATOM 551 N N . GLU A 1 73 ? 4.082 10.005 -3.006 1.00 97.56 73 GLU A N 1
ATOM 552 C CA . GLU A 1 73 ? 3.106 9.590 -1.995 1.00 97.56 73 GLU A CA 1
ATOM 553 C C . GLU A 1 73 ? 1.800 9.114 -2.629 1.00 97.56 73 GLU A C 1
ATOM 555 O O . GLU A 1 73 ? 1.320 8.033 -2.298 1.00 97.56 73 GLU A O 1
ATOM 560 N N . MET A 1 74 ? 1.264 9.863 -3.596 1.00 97.38 74 MET A N 1
ATOM 561 C CA . MET A 1 74 ? 0.038 9.478 -4.290 1.00 97.38 74 MET A CA 1
ATOM 562 C C . MET A 1 74 ? 0.179 8.114 -4.982 1.00 97.38 74 MET A C 1
ATOM 564 O O . MET A 1 74 ? -0.718 7.281 -4.872 1.00 97.38 74 MET A O 1
ATOM 568 N N . MET A 1 75 ? 1.301 7.834 -5.656 1.00 97.69 75 MET A N 1
ATOM 569 C CA . MET A 1 75 ? 1.510 6.514 -6.269 1.00 97.69 75 MET A CA 1
ATOM 570 C C . MET A 1 75 ? 1.663 5.403 -5.228 1.00 97.69 75 MET A C 1
ATOM 572 O O . MET A 1 75 ? 1.145 4.310 -5.442 1.00 97.69 75 MET A O 1
ATOM 576 N N . THR A 1 76 ? 2.339 5.670 -4.111 1.00 98.38 76 THR A N 1
ATOM 577 C CA . THR A 1 76 ? 2.512 4.712 -3.010 1.00 98.38 76 THR A CA 1
ATOM 578 C C . THR A 1 76 ? 1.177 4.338 -2.370 1.00 98.38 76 THR A C 1
ATOM 580 O O . THR A 1 76 ? 0.878 3.158 -2.194 1.00 98.38 76 THR A O 1
ATOM 583 N N . ILE A 1 77 ? 0.347 5.333 -2.049 1.00 98.50 77 ILE A N 1
ATOM 584 C CA . ILE A 1 77 ? -0.964 5.115 -1.431 1.00 98.50 77 ILE A CA 1
ATOM 585 C C . ILE A 1 77 ? -1.885 4.378 -2.399 1.00 98.50 77 ILE A C 1
ATOM 587 O O . ILE A 1 77 ? -2.413 3.317 -2.063 1.00 98.50 77 ILE A O 1
ATOM 591 N N . TYR A 1 78 ? -2.051 4.887 -3.620 1.00 98.50 78 TYR A N 1
ATOM 592 C CA . TYR A 1 78 ? -3.018 4.303 -4.543 1.00 98.50 78 TYR A CA 1
ATOM 593 C C . TYR A 1 78 ? -2.569 2.974 -5.147 1.00 98.50 78 TYR A C 1
ATOM 595 O O . TYR A 1 78 ? -3.433 2.207 -5.563 1.00 98.50 78 TYR A O 1
ATOM 603 N N . SER A 1 79 ? -1.276 2.625 -5.148 1.00 98.44 79 SER A N 1
ATOM 604 C CA . SER A 1 79 ? -0.877 1.264 -5.524 1.00 98.44 79 SER A CA 1
ATOM 605 C C . SER A 1 79 ? -1.371 0.234 -4.510 1.00 98.44 79 SER A C 1
ATOM 607 O O . SER A 1 79 ? -1.857 -0.821 -4.913 1.00 98.44 79 SER A O 1
ATOM 609 N N . VAL A 1 80 ? -1.335 0.555 -3.214 1.00 98.75 80 VAL A N 1
ATOM 610 C CA . VAL A 1 80 ? -1.897 -0.291 -2.153 1.00 98.75 80 VAL A CA 1
ATOM 611 C C . VAL A 1 80 ? -3.421 -0.316 -2.234 1.00 98.75 80 VAL A C 1
ATOM 613 O O . VAL A 1 80 ? -4.005 -1.398 -2.301 1.00 98.75 80 VAL A O 1
ATOM 616 N N . VAL A 1 81 ? -4.061 0.860 -2.272 1.00 98.75 81 VAL A N 1
ATOM 617 C CA . VAL A 1 81 ? -5.530 0.972 -2.276 1.00 98.75 81 VAL A CA 1
ATOM 618 C C . VAL A 1 81 ? -6.126 0.245 -3.477 1.00 98.75 81 VAL A C 1
ATOM 620 O O . VAL A 1 81 ? -6.986 -0.616 -3.309 1.00 98.75 81 VAL A O 1
ATOM 623 N N . ASN A 1 82 ? -5.642 0.541 -4.685 1.00 98.56 82 ASN A N 1
ATOM 624 C CA . ASN A 1 82 ? -6.210 -0.023 -5.906 1.00 98.56 82 ASN A CA 1
ATOM 625 C C . ASN A 1 82 ? -5.932 -1.525 -6.030 1.00 98.56 82 ASN A C 1
ATOM 627 O O . ASN A 1 82 ? -6.746 -2.228 -6.617 1.00 98.56 82 ASN A O 1
ATOM 631 N N . SER A 1 83 ? -4.818 -2.031 -5.488 1.00 98.38 83 SER A N 1
ATOM 632 C CA . SER A 1 83 ? -4.538 -3.473 -5.515 1.00 98.38 83 SER A CA 1
ATOM 633 C C . SER A 1 83 ? -5.442 -4.241 -4.554 1.00 98.38 83 SER A C 1
ATOM 635 O O . SER A 1 83 ? -5.999 -5.266 -4.933 1.00 98.38 83 SER A O 1
ATOM 637 N N . LEU A 1 84 ? -5.631 -3.744 -3.327 1.00 98.75 84 LEU A N 1
ATOM 638 C CA . LEU A 1 84 ? -6.504 -4.402 -2.352 1.00 98.75 84 LEU A CA 1
ATOM 639 C C . LEU A 1 84 ? -7.980 -4.309 -2.740 1.00 98.75 84 LEU A C 1
ATOM 641 O O . LEU A 1 84 ? -8.689 -5.303 -2.640 1.00 98.75 84 LEU A O 1
ATOM 645 N N . ALA A 1 85 ? -8.428 -3.168 -3.268 1.00 98.38 85 ALA A N 1
ATOM 646 C CA . ALA A 1 85 ? -9.813 -2.975 -3.706 1.00 98.38 85 ALA A CA 1
ATOM 647 C C . ALA A 1 85 ? -10.202 -3.788 -4.961 1.00 98.38 85 ALA A C 1
ATOM 649 O O . ALA A 1 85 ? -11.325 -3.678 -5.449 1.00 98.38 85 ALA A O 1
ATOM 650 N N . LYS A 1 86 ? -9.285 -4.590 -5.525 1.00 97.06 86 LYS A N 1
ATOM 651 C CA . LYS A 1 86 ? -9.628 -5.620 -6.520 1.00 97.06 86 LYS A CA 1
ATOM 65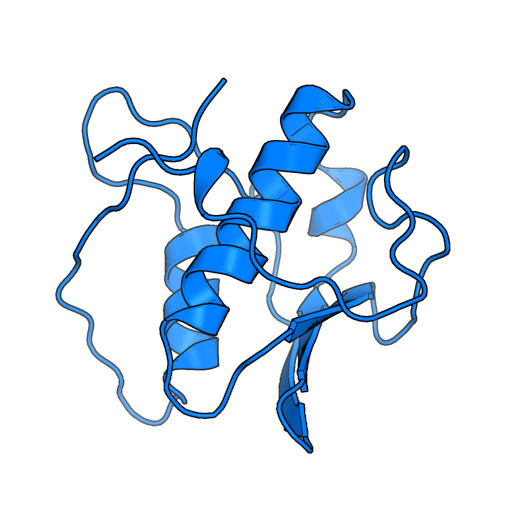2 C C . LYS A 1 86 ? -10.177 -6.898 -5.893 1.00 97.06 86 LYS A C 1
ATOM 654 O O . LYS A 1 86 ? -10.796 -7.679 -6.611 1.00 97.06 86 LYS A O 1
ATOM 659 N N . LEU A 1 87 ? -9.938 -7.128 -4.604 1.00 97.69 87 LEU A N 1
ATOM 660 C CA . LEU A 1 87 ? -10.530 -8.249 -3.887 1.00 97.69 87 LEU A CA 1
ATOM 661 C C . LEU A 1 87 ? -11.991 -7.942 -3.561 1.00 97.69 87 LEU A C 1
ATOM 663 O O . LEU A 1 87 ? -12.333 -6.841 -3.129 1.00 97.69 87 LEU A O 1
ATOM 667 N N . GLU A 1 88 ? -12.853 -8.938 -3.755 1.00 97.12 88 GLU A N 1
ATOM 668 C CA . GLU A 1 88 ? -14.253 -8.842 -3.358 1.00 97.12 88 GLU A CA 1
ATOM 669 C C . GLU A 1 88 ? -14.358 -8.600 -1.845 1.00 97.12 88 GLU A C 1
ATOM 671 O O . GLU A 1 88 ? -13.657 -9.229 -1.053 1.00 97.12 88 GLU A O 1
ATOM 676 N N . GLY A 1 89 ? -15.221 -7.664 -1.445 1.00 97.00 89 GLY A N 1
ATOM 677 C CA . GLY A 1 89 ? -15.409 -7.295 -0.041 1.00 97.00 89 GLY A CA 1
ATOM 678 C C . GLY A 1 89 ? -14.421 -6.256 0.500 1.00 97.00 89 GLY A C 1
ATOM 679 O O . GLY A 1 89 ? -14.491 -5.955 1.689 1.00 97.00 89 GLY A O 1
ATOM 680 N N . ILE A 1 90 ? -13.537 -5.680 -0.327 1.00 98.75 90 ILE A N 1
ATOM 681 C CA . ILE A 1 90 ? -12.690 -4.538 0.055 1.00 98.75 90 ILE A CA 1
ATOM 682 C C . ILE A 1 90 ? -13.079 -3.302 -0.760 1.00 98.75 90 ILE A C 1
ATOM 684 O O . ILE A 1 90 ? -12.852 -3.225 -1.964 1.00 98.75 90 ILE A O 1
ATOM 688 N N . GLU A 1 91 ? -13.621 -2.296 -0.080 1.00 98.69 91 GLU A N 1
ATOM 689 C CA . GLU A 1 91 ? -14.051 -1.024 -0.669 1.00 98.69 91 GLU A CA 1
ATOM 690 C C . GLU A 1 91 ? -13.053 0.107 -0.413 1.00 98.69 91 GLU A C 1
ATOM 692 O O . GLU A 1 91 ? -12.932 1.036 -1.216 1.00 98.69 91 GLU A O 1
ATOM 697 N N . LYS A 1 92 ? -12.361 0.067 0.732 1.00 98.81 92 LYS A N 1
ATOM 698 C CA . LYS A 1 92 ? -11.430 1.114 1.174 1.00 98.81 92 LYS A CA 1
ATOM 699 C C . LYS A 1 92 ? -10.248 0.527 1.930 1.00 98.81 92 LYS A C 1
ATOM 701 O O . LYS A 1 92 ? -10.311 -0.586 2.450 1.00 98.81 92 LYS A O 1
ATOM 706 N N . VAL A 1 93 ? -9.189 1.320 2.060 1.00 98.88 93 VAL A N 1
ATOM 707 C CA . VAL A 1 93 ? -8.005 0.968 2.847 1.00 98.88 93 VAL A CA 1
ATOM 708 C C . VAL A 1 93 ? -7.734 2.021 3.911 1.00 98.88 93 VAL A C 1
ATOM 710 O O . VAL A 1 93 ? -7.593 3.205 3.611 1.00 98.88 93 VAL A O 1
ATOM 713 N N . GLN A 1 94 ? -7.626 1.587 5.162 1.00 98.81 94 GLN A N 1
ATOM 714 C CA . GLN A 1 94 ? -7.103 2.387 6.260 1.00 98.81 94 GLN A CA 1
ATOM 715 C C . GLN A 1 94 ? -5.631 2.043 6.481 1.00 98.81 94 GLN A C 1
ATOM 717 O O . GLN A 1 94 ? -5.286 0.897 6.763 1.00 98.81 94 GLN A O 1
ATOM 722 N N . PHE A 1 95 ? -4.771 3.055 6.428 1.00 98.81 95 PHE A N 1
ATOM 723 C CA . PHE A 1 95 ? -3.347 2.897 6.705 1.00 98.81 95 PHE A CA 1
ATOM 724 C C . PHE A 1 95 ? -3.045 3.082 8.191 1.00 98.81 95 PHE A C 1
ATOM 726 O O . PHE A 1 95 ? -3.613 3.961 8.848 1.00 98.81 95 PHE A O 1
ATOM 733 N N . LEU A 1 96 ? -2.130 2.263 8.703 1.00 98.81 96 LEU A N 1
ATOM 734 C CA . LEU A 1 96 ? -1.539 2.387 10.029 1.00 98.81 96 LEU A CA 1
ATOM 735 C C . LEU A 1 96 ? -0.015 2.293 9.915 1.00 98.81 96 LEU A C 1
ATOM 737 O O . LEU A 1 96 ? 0.512 1.544 9.092 1.00 98.81 96 LEU A O 1
ATOM 741 N N . LEU A 1 97 ? 0.679 3.039 10.769 1.00 98.69 97 LEU A N 1
ATOM 742 C CA . LEU A 1 97 ? 2.124 2.962 10.947 1.00 98.69 97 LEU A CA 1
ATOM 743 C C . LEU A 1 97 ? 2.400 2.528 12.383 1.00 98.69 97 LEU A C 1
ATOM 745 O O . LEU A 1 97 ? 1.985 3.220 13.317 1.00 98.69 97 LEU A O 1
ATOM 749 N N . GLU A 1 98 ? 3.060 1.384 12.563 1.00 98.56 98 GLU A N 1
ATOM 750 C CA . GLU A 1 98 ? 3.351 0.825 13.894 1.00 98.56 98 GLU A CA 1
ATOM 751 C C . GLU A 1 98 ? 2.086 0.752 14.783 1.00 98.56 98 GLU A C 1
ATOM 753 O O . GLU A 1 98 ? 2.076 1.138 15.954 1.00 98.56 98 GLU A O 1
ATOM 758 N N . GLY A 1 99 ? 0.972 0.309 14.191 1.00 98.38 99 GLY A N 1
ATOM 759 C CA . GLY A 1 99 ? -0.324 0.145 14.856 1.00 98.38 99 GLY A CA 1
ATOM 760 C C . GLY A 1 99 ? -1.120 1.434 15.076 1.00 98.38 99 GLY A C 1
ATOM 761 O O . GLY A 1 99 ? -2.184 1.384 15.691 1.00 98.38 99 GLY A O 1
ATOM 762 N N . LYS A 1 100 ? -0.649 2.589 14.588 1.00 98.38 100 LYS A N 1
ATOM 763 C CA . LYS A 1 100 ? -1.298 3.889 14.814 1.00 98.38 100 LYS A CA 1
ATOM 764 C C . LYS A 1 100 ? -1.697 4.568 13.512 1.00 98.38 100 LYS A C 1
ATOM 766 O O . LYS A 1 100 ? -0.919 4.609 12.560 1.00 98.38 100 LYS A O 1
ATOM 771 N N . LYS A 1 101 ? -2.889 5.172 13.502 1.00 98.06 101 LYS A N 1
ATOM 772 C CA . LYS A 1 101 ? -3.271 6.127 12.456 1.00 98.06 101 LYS A CA 1
ATOM 773 C C . LYS A 1 101 ? -2.357 7.348 12.512 1.00 98.06 101 LYS A C 1
ATOM 775 O O . LYS A 1 101 ? -1.944 7.762 13.593 1.00 98.06 101 LYS A O 1
ATOM 780 N N . GLN A 1 102 ? -2.082 7.913 11.347 1.00 97.62 102 GLN A N 1
ATOM 781 C CA . GLN A 1 102 ? -1.327 9.150 11.190 1.00 97.62 102 GLN A CA 1
ATOM 782 C C . GLN A 1 102 ? -2.219 10.173 10.491 1.00 97.62 102 GLN A C 1
ATOM 784 O O . GLN A 1 102 ? -3.013 9.793 9.627 1.00 97.62 102 GLN A O 1
ATOM 789 N N . GLU A 1 103 ? -2.075 11.452 10.842 1.00 95.25 103 GLU A N 1
ATOM 790 C CA . GLU A 1 103 ? -2.743 12.537 10.110 1.00 95.25 103 GLU A CA 1
ATOM 791 C C . GLU A 1 103 ? -2.330 12.511 8.643 1.00 95.25 103 GLU A C 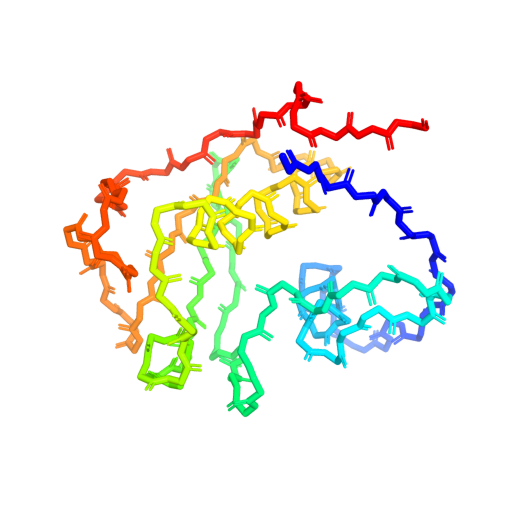1
ATOM 793 O O . GLU A 1 103 ? -3.177 12.434 7.762 1.00 95.25 103 GLU A O 1
ATOM 798 N N . SER A 1 104 ? -1.023 12.429 8.401 1.00 95.25 104 SER A N 1
ATOM 799 C CA . SER A 1 104 ? -0.466 12.127 7.093 1.00 95.25 104 SER A CA 1
ATOM 800 C C . SER A 1 104 ? 0.655 11.109 7.217 1.00 95.25 104 SER A C 1
ATOM 802 O O . SER A 1 104 ? 1.709 11.384 7.793 1.00 95.25 104 SER A O 1
ATOM 804 N N . ILE A 1 105 ? 0.430 9.903 6.695 1.00 96.81 105 ILE A N 1
ATOM 805 C CA . ILE A 1 105 ? 1.396 8.810 6.829 1.00 96.81 105 ILE A CA 1
ATOM 806 C C . ILE A 1 105 ? 2.674 9.042 6.009 1.00 96.81 105 ILE A C 1
ATOM 808 O O . ILE A 1 105 ? 3.726 8.539 6.400 1.00 96.81 105 ILE A O 1
ATOM 812 N N 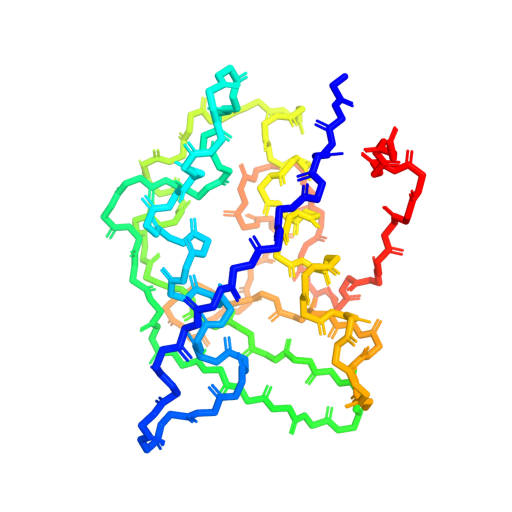. LEU A 1 106 ? 2.618 9.833 4.928 1.00 96.75 106 LEU A N 1
ATOM 813 C CA . LEU A 1 106 ? 3.765 10.138 4.054 1.00 96.75 106 LEU A CA 1
ATOM 814 C C . LEU A 1 106 ? 3.995 11.639 3.792 1.00 96.75 106 LEU A C 1
ATOM 816 O O . LEU A 1 106 ? 4.988 11.989 3.151 1.00 96.75 106 LEU A O 1
ATOM 820 N N . GLY A 1 107 ? 3.153 12.522 4.332 1.00 93.50 107 GLY A N 1
ATOM 821 C CA . GLY A 1 107 ? 3.445 13.946 4.500 1.00 93.50 107 GLY A CA 1
ATOM 822 C C . GLY A 1 107 ? 2.457 14.920 3.853 1.00 93.50 107 GLY A C 1
ATOM 823 O O . GLY A 1 107 ? 2.396 16.058 4.313 1.00 93.50 107 GLY A O 1
ATOM 824 N N . HIS A 1 108 ? 1.689 14.528 2.830 1.00 92.62 108 HIS A N 1
ATOM 825 C CA . HIS A 1 108 ? 0.775 15.444 2.127 1.00 92.62 108 HIS A CA 1
ATOM 826 C C . 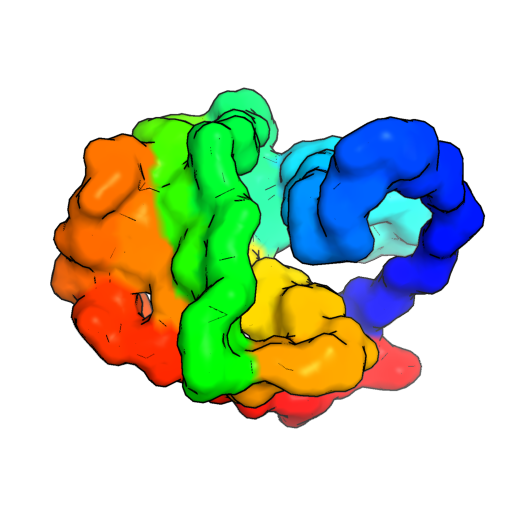HIS A 1 108 ? -0.685 14.984 2.106 1.00 92.62 108 HIS A C 1
ATOM 828 O O . HIS A 1 108 ? -1.573 15.832 2.044 1.00 92.62 108 HIS A O 1
ATOM 834 N N . MET A 1 109 ? -0.962 13.678 2.117 1.00 94.75 109 MET A N 1
ATOM 835 C CA . MET A 1 109 ? -2.332 13.158 2.079 1.00 94.75 109 MET A CA 1
ATOM 836 C C . MET A 1 109 ? -2.883 12.960 3.489 1.00 94.75 109 MET A C 1
ATOM 838 O O . MET A 1 109 ? -2.169 12.460 4.356 1.00 94.75 109 MET A O 1
ATOM 842 N N . ASP A 1 110 ? -4.158 13.297 3.698 1.00 96.69 110 ASP A N 1
ATOM 843 C CA . ASP A 1 110 ? -4.883 12.917 4.913 1.00 96.69 110 ASP A CA 1
ATOM 844 C C . ASP A 1 110 ? -5.117 11.401 4.920 1.00 96.69 110 ASP A C 1
ATOM 846 O O . ASP A 1 110 ? -5.719 10.840 4.000 1.00 96.69 110 ASP A O 1
ATOM 850 N N . THR A 1 111 ? -4.620 10.737 5.961 1.00 97.12 111 THR A N 1
ATOM 851 C CA . THR A 1 111 ? -4.744 9.290 6.170 1.00 97.12 111 THR A CA 1
ATOM 852 C C . THR A 1 111 ? -5.488 8.932 7.458 1.00 97.12 111 THR A C 1
ATOM 854 O O . THR A 1 111 ? -5.457 7.779 7.903 1.00 97.12 111 THR A O 1
ATOM 857 N N . THR A 1 112 ? -6.188 9.894 8.066 1.00 97.69 112 THR A N 1
ATOM 858 C CA . THR A 1 112 ? -7.006 9.665 9.270 1.00 97.69 112 THR A CA 1
ATOM 859 C C . THR A 1 112 ? -8.243 8.807 8.992 1.00 97.69 112 THR A C 1
ATOM 861 O O . THR A 1 112 ? -8.722 8.096 9.889 1.00 97.69 112 THR A O 1
ATOM 864 N N . GLN A 1 113 ? -8.732 8.833 7.750 1.00 98.12 113 GLN A N 1
ATOM 865 C CA . GLN A 1 113 ? -9.899 8.091 7.277 1.00 98.12 113 GLN A CA 1
ATOM 866 C C . GLN A 1 113 ? -9.522 7.039 6.219 1.00 98.12 113 GLN A C 1
ATOM 868 O O . GLN A 1 113 ? -8.514 7.199 5.527 1.00 98.12 113 GLN A O 1
ATOM 873 N N . PRO A 1 114 ? -10.333 5.974 6.052 1.00 98.69 114 PRO A N 1
ATOM 874 C CA . PRO A 1 114 ? -10.127 4.998 4.989 1.00 98.69 114 PRO A CA 1
ATOM 875 C C . PRO A 1 114 ? -10.228 5.628 3.595 1.00 98.69 114 PRO A C 1
ATOM 877 O O . PRO A 1 114 ? -11.167 6.370 3.298 1.00 98.69 114 PRO A O 1
ATOM 880 N N . ILE A 1 115 ? -9.293 5.269 2.722 1.00 98.75 115 ILE A N 1
ATOM 881 C CA . ILE A 1 115 ? -9.151 5.805 1.368 1.00 98.75 115 ILE A CA 1
ATOM 882 C C . ILE A 1 115 ? -9.799 4.838 0.373 1.00 98.75 115 ILE A C 1
ATOM 884 O O . ILE A 1 115 ? -9.512 3.641 0.387 1.00 98.75 115 ILE A O 1
ATOM 888 N N . ALA A 1 116 ? -10.684 5.358 -0.477 1.00 98.62 116 ALA A N 1
ATOM 889 C CA . ALA A 1 116 ? -11.311 4.613 -1.569 1.00 98.62 116 ALA A CA 1
ATOM 890 C C . ALA A 1 116 ? -10.387 4.553 -2.800 1.00 98.62 116 ALA A C 1
ATOM 892 O O . ALA A 1 116 ? -9.569 5.458 -2.980 1.00 98.62 116 ALA A O 1
ATOM 893 N N . PRO A 1 117 ? -10.501 3.526 -3.661 1.00 98.31 117 PRO A N 1
ATOM 894 C CA . PRO A 1 117 ? -9.679 3.425 -4.861 1.00 98.31 117 PRO A CA 1
ATOM 895 C C . PRO A 1 117 ? -9.939 4.572 -5.838 1.00 98.31 117 PRO A C 1
ATOM 897 O O . PRO A 1 117 ? -11.075 5.011 -6.020 1.00 98.31 117 PRO A O 1
ATOM 900 N N . ASP A 1 118 ? -8.881 4.997 -6.529 1.00 97.69 118 ASP A N 1
ATOM 901 C CA . ASP A 1 118 ? -8.975 5.913 -7.665 1.00 97.69 118 ASP A CA 1
ATOM 902 C C . ASP A 1 118 ? -8.476 5.218 -8.931 1.00 97.69 118 ASP A C 1
ATOM 904 O O . ASP A 1 118 ? -7.278 5.143 -9.229 1.00 97.69 118 ASP A O 1
ATOM 908 N N . TRP A 1 119 ? -9.429 4.701 -9.701 1.00 96.38 119 TRP A N 1
ATOM 909 C CA . TRP A 1 119 ? -9.151 3.987 -10.942 1.00 96.38 119 TRP A CA 1
ATOM 910 C C . TRP A 1 119 ? -8.670 4.904 -12.072 1.00 96.38 119 TRP A C 1
ATOM 912 O O . TRP A 1 119 ? -8.102 4.402 -13.038 1.00 96.38 119 TRP A O 1
ATOM 922 N N . LYS A 1 120 ? -8.816 6.234 -11.959 1.00 96.06 120 LYS A N 1
ATOM 923 C CA . LYS A 1 120 ? -8.307 7.187 -12.967 1.00 96.06 120 LYS A CA 1
ATOM 924 C C . LYS A 1 120 ? -6.782 7.266 -12.968 1.00 96.06 120 LYS A C 1
ATOM 926 O O . LYS A 1 120 ? -6.191 7.693 -13.956 1.00 96.06 120 LYS A O 1
ATOM 931 N N . LEU A 1 121 ? -6.147 6.857 -11.869 1.00 93.94 121 LEU A N 1
ATOM 932 C CA . LEU A 1 121 ? -4.692 6.780 -11.755 1.00 93.94 121 LEU A CA 1
ATOM 933 C C . LEU A 1 121 ? -4.112 5.534 -12.429 1.00 93.94 121 LEU A C 1
ATOM 935 O O . LEU A 1 121 ? -2.897 5.468 -12.614 1.00 93.94 121 LEU A O 1
ATOM 939 N N . VAL A 1 122 ? -4.946 4.556 -12.791 1.00 93.00 122 VAL A N 1
ATOM 940 C CA . VAL A 1 122 ? -4.512 3.312 -13.428 1.00 93.00 122 VAL A CA 1
ATOM 941 C C . VAL A 1 122 ? -4.581 3.467 -14.941 1.00 93.00 122 VAL A C 1
ATOM 943 O O . VAL A 1 122 ? -5.630 3.785 -15.498 1.00 93.00 122 VAL A O 1
ATOM 946 N N . LYS A 1 123 ? -3.460 3.215 -15.616 1.00 87.94 123 LYS A N 1
ATOM 947 C CA . LYS A 1 123 ? -3.398 3.162 -17.075 1.00 87.94 123 LYS A CA 1
ATOM 948 C C . LYS A 1 123 ? -3.366 1.703 -17.524 1.00 87.94 123 LYS A C 1
ATOM 950 O O . LYS A 1 123 ? -2.439 0.981 -17.159 1.00 87.94 123 LYS A O 1
ATOM 955 N N . ALA A 1 124 ? -4.390 1.310 -18.280 1.00 63.84 124 ALA A N 1
ATOM 956 C CA . ALA A 1 124 ? -4.463 0.021 -18.965 1.00 63.84 124 ALA A CA 1
ATOM 957 C C . ALA A 1 124 ? -3.480 -0.041 -20.145 1.00 63.84 124 ALA A C 1
ATOM 959 O O . ALA A 1 124 ? -3.258 1.017 -20.786 1.00 63.84 124 ALA A O 1
#